Protein AF-A0AAV2LRF2-F1 (afdb_monomer_lite)

Foldseek 3Di:
DVVVVVLVCCLVCCVVPPCLPDAAAQDLVCVVLLVCLVVCHSVSVVHFYWYDDPPDIDTPVPRDDDPPDD

Sequence (70 aa):
MIVCVIVLWIVVMSMLHHLENVVFDCGCGIRWIQLWQQRGEAGLHTQQLYCKNGASEIPLHNMYINNCGV

Radius of gyration: 12.16 Å; chains: 1; bounding box: 23×29×30 Å

Organism: Knipowitschia caucasica (NCBI:txid637954)

pLDDT: mean 70.95, std 10.32, range [45.78, 86.06]

Structure (mmCIF, N/CA/C/O backbone):
data_AF-A0AAV2LRF2-F1
#
_entry.id   AF-A0AAV2LRF2-F1
#
loop_
_atom_site.group_PDB
_atom_site.id
_atom_site.type_symbol
_atom_site.label_atom_id
_atom_site.label_alt_id
_atom_site.label_comp_id
_atom_site.label_asym_id
_atom_site.label_entity_id
_atom_site.label_seq_id
_atom_site.pdbx_PDB_ins_code
_atom_site.Cartn_x
_atom_site.Cartn_y
_atom_site.Cartn_z
_atom_site.occupancy
_atom_site.B_iso_or_equiv
_atom_site.auth_seq_id
_atom_site.auth_comp_id
_atom_site.auth_asym_id
_atom_site.auth_atom_id
_atom_site.pdbx_PDB_model_num
ATOM 1 N N . MET A 1 1 ? -1.194 -13.912 13.479 1.00 47.84 1 MET A N 1
ATOM 2 C CA . MET A 1 1 ? -0.513 -13.222 14.601 1.00 47.84 1 MET A CA 1
ATOM 3 C C . MET A 1 1 ? 0.315 -12.025 14.128 1.00 47.84 1 MET A C 1
ATOM 5 O O . MET A 1 1 ? 0.012 -10.935 14.577 1.00 47.84 1 MET A O 1
ATOM 9 N N . ILE A 1 2 ? 1.257 -12.160 13.182 1.00 50.88 2 ILE A N 1
ATOM 10 C CA . ILE A 1 2 ? 2.088 -11.039 12.659 1.00 50.88 2 ILE A CA 1
ATOM 11 C C . ILE A 1 2 ? 1.265 -9.908 12.007 1.00 50.88 2 ILE A C 1
ATOM 13 O O . ILE A 1 2 ? 1.516 -8.735 12.257 1.00 50.88 2 ILE A O 1
ATOM 17 N N . VAL A 1 3 ? 0.225 -10.270 11.250 1.00 51.53 3 VAL A N 1
ATOM 18 C CA . VAL A 1 3 ? -0.772 -9.355 10.660 1.00 51.53 3 VAL A CA 1
ATOM 19 C C . VAL A 1 3 ? -1.349 -8.385 11.698 1.00 51.53 3 VAL A C 1
ATOM 21 O O . VAL A 1 3 ? -1.286 -7.179 11.500 1.00 51.53 3 VAL A O 1
ATOM 24 N N . CYS A 1 4 ? -1.829 -8.890 12.838 1.00 55.53 4 CYS A N 1
ATOM 25 C CA . CYS A 1 4 ? -2.385 -8.044 13.894 1.00 55.53 4 CYS A CA 1
ATOM 26 C C . CYS A 1 4 ? -1.349 -7.094 14.493 1.00 55.53 4 CYS A C 1
ATOM 28 O O . CYS A 1 4 ? -1.725 -5.995 14.858 1.00 55.53 4 CYS A O 1
ATOM 30 N N . VAL A 1 5 ? -0.071 -7.479 14.578 1.00 61.50 5 VAL A N 1
ATOM 31 C CA . VAL A 1 5 ? 0.985 -6.609 15.127 1.00 61.50 5 VAL A CA 1
ATOM 32 C C . VAL A 1 5 ? 1.284 -5.452 14.174 1.00 61.50 5 VAL A C 1
ATOM 34 O O . VAL A 1 5 ? 1.413 -4.322 14.628 1.00 61.50 5 VAL A O 1
ATOM 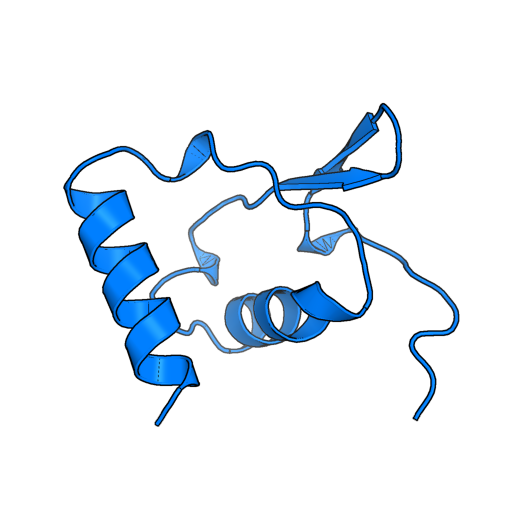37 N N . ILE A 1 6 ? 1.312 -5.714 12.862 1.00 66.25 6 ILE A N 1
ATOM 38 C CA . ILE A 1 6 ? 1.484 -4.684 11.827 1.00 66.25 6 ILE A CA 1
ATOM 39 C C . ILE A 1 6 ? 0.266 -3.754 11.782 1.00 66.25 6 ILE A C 1
ATOM 41 O O . ILE A 1 6 ? 0.444 -2.542 11.745 1.00 66.25 6 ILE A O 1
ATOM 45 N N . VAL A 1 7 ? -0.958 -4.297 11.858 1.00 67.62 7 VAL A N 1
ATOM 46 C CA . VAL A 1 7 ? -2.185 -3.491 12.005 1.00 67.62 7 VAL A CA 1
ATOM 47 C C . VAL A 1 7 ? -2.107 -2.626 13.253 1.00 67.62 7 VAL A C 1
ATOM 49 O O . VAL A 1 7 ? -2.375 -1.438 13.172 1.00 67.62 7 VAL A O 1
ATOM 52 N N . LEU A 1 8 ? -1.753 -3.200 14.407 1.00 69.00 8 LEU A N 1
ATOM 53 C CA . LEU A 1 8 ? -1.715 -2.468 15.670 1.00 69.00 8 LEU A CA 1
ATOM 54 C C . LEU A 1 8 ? -0.674 -1.354 15.615 1.00 69.00 8 LEU A C 1
ATOM 56 O O . LEU A 1 8 ? -0.957 -0.249 16.046 1.00 69.00 8 LEU A O 1
ATOM 60 N N . TRP A 1 9 ? 0.503 -1.620 15.046 1.00 70.06 9 TRP A N 1
ATOM 61 C CA . TRP A 1 9 ? 1.525 -0.604 14.815 1.00 70.06 9 TRP A CA 1
ATOM 62 C C . TRP A 1 9 ? 1.050 0.482 13.858 1.00 70.06 9 TRP A C 1
ATOM 64 O O . TRP A 1 9 ? 1.249 1.649 14.155 1.00 70.06 9 TRP A O 1
ATOM 74 N N . ILE A 1 10 ? 0.383 0.120 12.760 1.00 69.88 10 ILE A N 1
ATOM 75 C CA . ILE A 1 10 ? -0.209 1.074 11.818 1.00 69.88 10 ILE A CA 1
ATOM 76 C C . ILE A 1 10 ? -1.281 1.923 12.504 1.00 6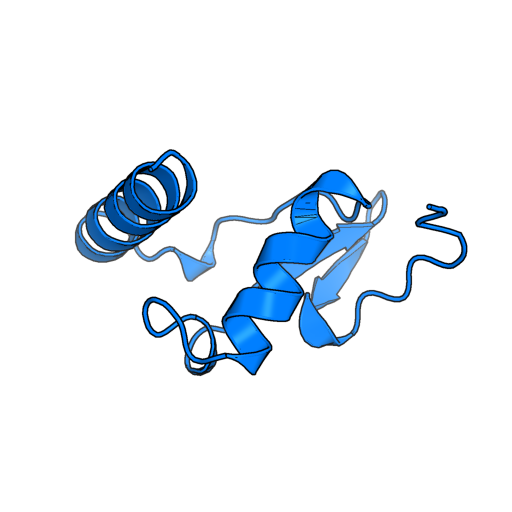9.88 10 ILE A C 1
ATOM 78 O O . ILE A 1 10 ? -1.233 3.134 12.381 1.00 69.88 10 ILE A O 1
ATOM 82 N N . VAL A 1 11 ? -2.204 1.326 13.258 1.00 68.12 11 VAL A N 1
ATOM 83 C CA . VAL A 1 11 ? -3.307 2.029 13.936 1.00 68.12 11 VAL A CA 1
ATOM 84 C C . VAL A 1 11 ? -2.786 2.911 15.078 1.00 68.12 11 VAL A C 1
ATOM 86 O O . VAL A 1 11 ? -3.250 4.036 15.263 1.00 68.12 11 VAL A O 1
ATOM 89 N N . VAL A 1 12 ? -1.792 2.432 15.829 1.00 72.50 12 VAL A N 1
ATOM 90 C CA . VAL A 1 12 ? -1.139 3.191 16.905 1.00 72.50 12 VAL A CA 1
ATOM 91 C C . VAL A 1 12 ? -0.274 4.313 16.328 1.00 72.50 12 VAL A C 1
ATOM 93 O O . VAL A 1 12 ? -0.354 5.434 16.822 1.00 72.50 12 VAL A O 1
ATOM 96 N N . MET A 1 13 ? 0.495 4.064 15.260 1.00 65.00 13 MET A N 1
ATOM 97 C CA . MET A 1 13 ? 1.246 5.111 14.560 1.00 65.00 13 MET A CA 1
ATOM 98 C C . MET A 1 13 ? 0.312 6.108 13.889 1.00 65.00 13 MET A C 1
ATOM 100 O O . MET A 1 13 ? 0.572 7.286 14.034 1.00 65.00 13 MET A O 1
ATOM 104 N N . SER A 1 14 ? -0.784 5.690 13.248 1.00 60.88 14 SER A N 1
ATOM 105 C CA . SER A 1 14 ? -1.760 6.599 12.631 1.00 60.88 14 SER A CA 1
ATOM 106 C C . SER A 1 14 ? -2.455 7.485 13.661 1.00 60.88 14 SER A C 1
ATOM 108 O O . SER A 1 14 ? -2.728 8.646 13.377 1.00 60.88 14 SER A O 1
ATOM 110 N N . MET A 1 15 ? -2.732 6.950 14.860 1.00 61.56 15 MET A N 1
ATOM 111 C CA . MET A 1 15 ? -3.265 7.729 15.982 1.00 61.56 15 MET A CA 1
ATOM 112 C C . MET A 1 15 ? -2.238 8.712 16.555 1.00 61.56 15 MET A C 1
ATOM 114 O O . MET A 1 15 ? -2.628 9.780 17.017 1.00 61.56 15 MET A O 1
ATOM 118 N N . LEU A 1 16 ? -0.945 8.369 16.545 1.00 62.72 16 LEU A N 1
ATOM 119 C CA . LEU A 1 16 ? 0.118 9.261 17.021 1.00 62.72 16 LEU A CA 1
ATOM 120 C C . LEU A 1 16 ? 0.600 10.262 15.958 1.00 62.72 16 LEU A C 1
ATOM 122 O O . LEU A 1 16 ? 1.053 11.342 16.315 1.00 62.72 16 LEU A O 1
ATOM 126 N N . HIS A 1 17 ? 0.542 9.908 14.677 1.00 54.56 17 HIS A N 1
ATOM 127 C CA . HIS A 1 17 ? 1.106 10.621 13.535 1.00 54.56 17 HIS A CA 1
ATOM 128 C C . HIS A 1 17 ? 0.316 10.201 12.285 1.00 54.56 17 HIS A C 1
ATOM 130 O O . HIS A 1 17 ? 0.396 9.053 11.854 1.00 54.56 17 HIS A O 1
ATOM 136 N N . HIS A 1 18 ? -0.455 11.125 11.709 1.00 56.03 18 HIS A N 1
ATOM 137 C CA . HIS A 1 18 ? -1.242 10.929 10.486 1.00 56.03 18 HIS A CA 1
ATOM 138 C C . HIS A 1 18 ? -0.499 10.041 9.462 1.00 56.03 18 HIS A C 1
ATOM 140 O O . HIS A 1 18 ? 0.536 10.432 8.919 1.00 56.03 18 HIS A O 1
ATOM 146 N N . LEU A 1 19 ? -1.010 8.827 9.210 1.00 55.94 19 LEU A N 1
ATOM 147 C CA . LEU A 1 19 ? -0.350 7.827 8.354 1.00 55.94 19 LEU A CA 1
ATOM 148 C C . LEU A 1 19 ? -0.337 8.213 6.866 1.00 55.94 19 LEU A C 1
ATOM 150 O O . LEU A 1 19 ? 0.266 7.520 6.049 1.00 55.94 19 LEU A O 1
ATOM 154 N N . GLU A 1 20 ? -0.994 9.323 6.527 1.00 54.44 20 GLU A N 1
ATOM 155 C CA . GLU A 1 20 ? -1.122 9.872 5.176 1.00 54.44 20 GLU A CA 1
ATOM 156 C C . GLU A 1 20 ? 0.231 10.114 4.493 1.00 54.44 20 GLU A C 1
ATOM 158 O O . GLU A 1 20 ? 0.302 10.120 3.270 1.00 54.44 20 GLU A O 1
ATOM 163 N N . ASN A 1 21 ? 1.314 10.260 5.263 1.00 55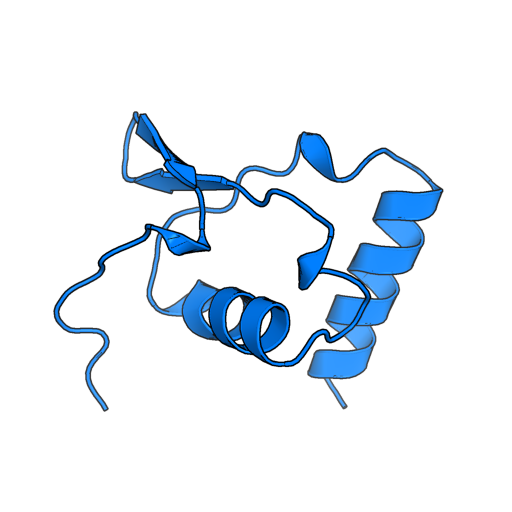.88 21 ASN A N 1
ATOM 164 C CA . ASN A 1 21 ? 2.639 10.563 4.727 1.00 55.88 21 ASN A CA 1
ATOM 165 C C . ASN A 1 21 ? 3.576 9.340 4.616 1.00 55.88 21 ASN A C 1
ATOM 167 O O . ASN A 1 21 ? 4.765 9.504 4.331 1.00 55.88 21 ASN A O 1
ATOM 171 N N . VAL A 1 22 ? 3.087 8.119 4.871 1.00 65.94 22 VAL A N 1
ATOM 172 C CA . VAL A 1 22 ? 3.884 6.891 4.712 1.00 65.94 22 VAL A CA 1
ATOM 173 C C . VAL A 1 22 ? 3.729 6.374 3.285 1.00 65.94 22 VAL A C 1
ATOM 175 O O . VAL A 1 22 ? 2.754 5.707 2.944 1.00 65.94 22 VAL A O 1
ATOM 178 N N . VAL A 1 23 ? 4.713 6.684 2.443 1.00 70.81 23 VAL A N 1
ATOM 179 C CA . VAL A 1 23 ? 4.782 6.189 1.066 1.00 70.81 23 VAL A CA 1
ATOM 180 C C . VAL A 1 23 ? 5.521 4.852 1.070 1.00 70.81 23 VAL A C 1
ATOM 182 O O . VAL A 1 23 ? 6.707 4.790 1.387 1.00 70.81 23 VAL A O 1
ATOM 185 N N . PHE A 1 24 ? 4.816 3.770 0.745 1.00 76.31 24 PHE A N 1
ATOM 186 C CA . PHE A 1 24 ? 5.407 2.431 0.649 1.00 76.31 24 PHE A CA 1
ATOM 187 C C . PHE A 1 24 ? 6.150 2.258 -0.675 1.00 76.31 24 PHE A C 1
ATOM 189 O O . PHE A 1 24 ? 5.796 2.899 -1.648 1.00 76.31 24 PHE A O 1
ATOM 196 N N . ASP A 1 25 ? 7.112 1.349 -0.793 1.00 81.88 25 ASP A N 1
ATOM 197 C CA . ASP A 1 25 ? 7.621 0.973 -2.118 1.00 81.88 25 ASP A CA 1
ATOM 198 C C . ASP A 1 25 ? 6.641 0.019 -2.818 1.00 81.88 25 ASP A C 1
ATOM 200 O O . ASP A 1 25 ? 6.192 -0.977 -2.240 1.00 81.88 25 ASP A O 1
ATOM 204 N N . CYS A 1 26 ? 6.289 0.314 -4.073 1.00 83.94 26 CYS A N 1
ATOM 205 C CA . CYS A 1 26 ? 5.439 -0.561 -4.871 1.00 83.94 26 CYS A CA 1
ATOM 206 C C . CYS A 1 26 ? 6.180 -1.881 -5.149 1.00 83.94 26 CYS A C 1
ATOM 208 O O . CYS A 1 26 ? 7.136 -1.916 -5.918 1.00 83.94 26 CYS A O 1
ATOM 210 N N . GLY A 1 27 ? 5.718 -2.990 -4.565 1.00 80.25 27 GLY A N 1
ATOM 211 C CA . GLY A 1 27 ? 6.304 -4.322 -4.752 1.00 80.25 27 GLY A CA 1
ATOM 212 C C . GLY A 1 27 ? 5.360 -5.468 -4.373 1.00 80.25 27 GLY A C 1
ATOM 213 O O . GLY A 1 27 ? 4.379 -5.278 -3.661 1.00 80.25 27 GLY A O 1
ATOM 214 N N . CYS A 1 28 ? 5.662 -6.705 -4.770 1.00 80.50 28 CYS A N 1
ATOM 215 C CA . CYS A 1 28 ? 4.847 -7.864 -4.363 1.00 80.50 28 CYS A CA 1
ATOM 216 C C . CYS A 1 28 ? 4.762 -8.041 -2.837 1.00 80.50 28 CYS A C 1
ATOM 218 O O . CYS A 1 28 ? 3.769 -8.556 -2.324 1.00 80.50 28 CYS A O 1
ATOM 220 N N . GLY A 1 29 ? 5.757 -7.531 -2.103 1.00 77.12 29 GLY A N 1
ATOM 221 C CA . GLY A 1 29 ? 5.791 -7.529 -0.643 1.00 77.12 29 GLY A CA 1
ATOM 222 C C . GLY A 1 29 ? 4.712 -6.679 0.032 1.00 77.12 29 GLY A C 1
ATOM 223 O O . GLY A 1 29 ? 4.468 -6.893 1.211 1.00 77.12 29 GLY A O 1
ATOM 224 N N . ILE A 1 30 ? 4.037 -5.767 -0.681 1.00 78.88 30 ILE A N 1
ATOM 225 C CA . ILE A 1 30 ? 2.950 -4.926 -0.140 1.00 78.88 30 ILE A CA 1
ATOM 226 C C . ILE A 1 30 ? 1.560 -5.314 -0.672 1.00 78.88 30 ILE A C 1
ATOM 228 O O . ILE A 1 30 ? 0.563 -4.663 -0.363 1.00 78.88 30 ILE A O 1
ATOM 232 N N . ARG A 1 31 ? 1.455 -6.416 -1.432 1.00 80.44 31 ARG A N 1
ATOM 233 C CA . ARG A 1 31 ? 0.180 -6.909 -1.990 1.00 80.44 31 ARG A CA 1
ATOM 234 C C . ARG A 1 31 ? -0.856 -7.228 -0.907 1.00 80.44 31 ARG A C 1
ATOM 236 O O . ARG A 1 31 ? -2.053 -7.058 -1.127 1.00 80.44 31 ARG A O 1
ATOM 243 N N . TRP A 1 32 ? -0.413 -7.658 0.274 1.00 78.62 32 TRP A N 1
ATOM 244 C CA . TRP A 1 32 ? -1.296 -7.917 1.416 1.00 78.62 32 TRP A CA 1
ATOM 245 C C . TRP A 1 32 ? -2.025 -6.653 1.896 1.00 78.62 32 TRP A C 1
ATOM 247 O O . TRP A 1 32 ? -3.169 -6.760 2.328 1.00 78.62 32 TRP A O 1
ATOM 257 N N . ILE A 1 33 ? -1.431 -5.465 1.738 1.00 78.38 33 ILE A N 1
ATOM 258 C CA . ILE A 1 33 ? -2.071 -4.189 2.090 1.00 78.38 33 ILE A CA 1
ATOM 259 C C . ILE A 1 33 ? -3.253 -3.915 1.152 1.00 78.38 33 ILE A C 1
ATOM 261 O O . ILE A 1 33 ? -4.336 -3.548 1.604 1.00 78.38 33 ILE A O 1
ATOM 265 N N . GLN A 1 34 ? -3.092 -4.181 -0.149 1.00 77.88 34 GLN A N 1
ATOM 266 C CA . GLN A 1 34 ? -4.180 -4.063 -1.126 1.00 77.88 34 GLN A CA 1
ATOM 267 C C . GLN A 1 34 ? -5.332 -5.034 -0.808 1.00 77.88 34 GLN A C 1
ATOM 269 O O . GLN A 1 34 ? -6.502 -4.671 -0.923 1.00 77.88 34 GLN A O 1
ATOM 274 N N . LEU A 1 35 ? -5.017 -6.253 -0.349 1.00 80.06 35 LEU A N 1
ATOM 275 C CA . LEU A 1 35 ? -6.027 -7.221 0.097 1.00 80.06 35 LEU A CA 1
ATOM 276 C C . LEU A 1 35 ? -6.760 -6.755 1.360 1.00 80.06 35 LEU A C 1
ATOM 278 O O . LEU A 1 35 ? -7.955 -6.997 1.502 1.00 80.06 35 LEU A O 1
ATOM 282 N N . TRP A 1 36 ? -6.071 -6.088 2.280 1.00 80.06 36 TRP A N 1
ATOM 283 C CA . TRP A 1 36 ? -6.685 -5.545 3.490 1.00 80.06 36 TRP A CA 1
ATOM 284 C C . TRP A 1 36 ? -7.569 -4.339 3.209 1.00 80.06 36 TRP A C 1
ATOM 286 O O . TRP A 1 36 ? -8.650 -4.252 3.789 1.00 80.06 36 TRP A O 1
ATOM 296 N N . GLN A 1 37 ? -7.178 -3.476 2.265 1.00 77.81 37 GLN A N 1
ATOM 297 C CA . GLN A 1 37 ? -8.065 -2.433 1.747 1.00 77.81 37 GLN A CA 1
ATOM 298 C C . GLN A 1 37 ? -9.360 -3.035 1.192 1.00 77.81 37 GLN A C 1
ATOM 300 O O . GLN A 1 37 ? -10.438 -2.538 1.497 1.00 77.81 37 GLN A O 1
ATOM 305 N N . GLN A 1 38 ? -9.282 -4.141 0.442 1.00 77.62 38 GLN A N 1
ATOM 306 C CA . GLN A 1 38 ? -10.476 -4.830 -0.065 1.00 77.62 38 GLN A CA 1
ATOM 307 C C . GLN A 1 38 ? -11.328 -5.470 1.039 1.00 77.62 38 GLN A C 1
ATOM 309 O O . GLN A 1 38 ? -12.547 -5.531 0.910 1.00 77.62 38 GLN A O 1
ATOM 314 N N . ARG A 1 39 ? -10.706 -5.958 2.118 1.00 80.62 39 ARG A N 1
ATOM 315 C CA . ARG A 1 39 ? -11.402 -6.608 3.242 1.00 80.62 39 ARG A CA 1
ATOM 316 C C . ARG A 1 39 ? -11.912 -5.631 4.301 1.00 80.62 39 ARG A C 1
ATOM 318 O O . ARG A 1 39 ? -12.605 -6.055 5.217 1.00 80.62 39 ARG A O 1
ATOM 325 N N . GLY A 1 40 ? -11.579 -4.347 4.190 1.00 76.00 40 GLY A N 1
ATOM 326 C CA . GLY A 1 40 ? -11.949 -3.343 5.185 1.00 76.00 40 GLY A CA 1
ATOM 327 C C . GLY A 1 40 ? -11.205 -3.478 6.517 1.00 76.00 40 GLY A C 1
ATOM 328 O O . GLY A 1 40 ? -11.621 -2.875 7.504 1.00 76.00 40 GLY A O 1
ATOM 329 N N . GLU A 1 41 ? -10.100 -4.224 6.549 1.00 72.38 41 GLU A N 1
ATOM 330 C CA . GLU A 1 41 ? -9.284 -4.434 7.748 1.00 72.38 41 GLU A CA 1
ATOM 331 C C . GLU A 1 41 ? -8.680 -3.104 8.227 1.00 72.38 41 GLU A C 1
ATOM 333 O O . GLU A 1 41 ? -8.265 -2.276 7.415 1.00 72.38 41 GLU A O 1
ATOM 338 N N . ALA A 1 42 ? -8.632 -2.887 9.546 1.00 68.62 42 ALA A N 1
ATOM 339 C CA . ALA A 1 42 ? -8.017 -1.713 10.187 1.00 68.62 42 ALA A CA 1
ATOM 340 C C . ALA A 1 42 ? -8.514 -0.325 9.720 1.00 68.62 42 ALA A C 1
ATOM 342 O O . ALA A 1 42 ? -7.839 0.677 9.952 1.00 68.62 42 ALA A O 1
ATOM 343 N N . GLY A 1 43 ? -9.650 -0.243 9.018 1.00 68.38 43 GLY A N 1
ATOM 344 C CA . GLY A 1 43 ? -10.069 1.003 8.369 1.00 68.38 43 GLY A CA 1
ATOM 345 C C . GLY A 1 43 ? -9.159 1.425 7.205 1.00 68.38 43 GLY A C 1
ATOM 346 O O . GLY A 1 43 ? -9.225 2.563 6.761 1.00 68.38 43 GLY A O 1
ATOM 347 N N . LEU A 1 44 ? -8.321 0.532 6.663 1.00 70.50 44 LEU A N 1
ATOM 348 C CA . LEU A 1 44 ? -7.461 0.837 5.508 1.00 70.50 44 LEU A CA 1
ATOM 349 C C . LEU A 1 44 ? -8.272 1.187 4.256 1.00 70.50 44 LEU A C 1
ATOM 351 O O . LEU A 1 44 ? -7.794 1.926 3.403 1.00 7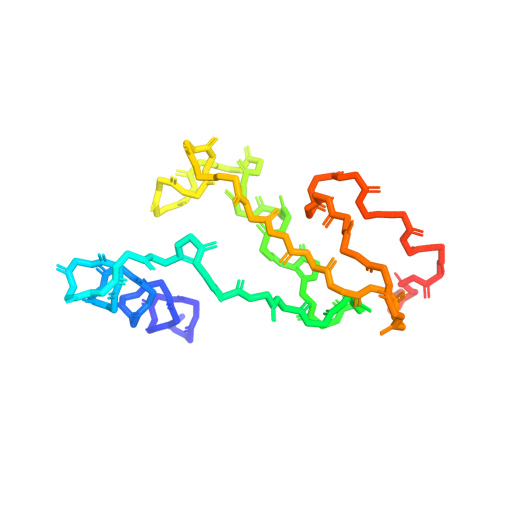0.50 44 LEU A O 1
ATOM 355 N N . HIS A 1 45 ? -9.506 0.687 4.150 1.00 71.75 45 HIS A N 1
ATOM 356 C CA . HIS A 1 45 ? -10.426 1.029 3.065 1.00 71.75 45 HIS A CA 1
ATOM 357 C C . HIS A 1 45 ? -10.851 2.507 3.068 1.00 71.75 45 HIS A C 1
ATOM 359 O O . HIS A 1 45 ? -11.196 3.032 2.013 1.00 71.75 45 HIS A O 1
ATOM 365 N N . THR A 1 46 ? -10.823 3.183 4.224 1.00 73.19 46 THR A N 1
ATOM 366 C CA . THR A 1 46 ? -11.107 4.625 4.324 1.00 73.19 46 THR A CA 1
ATOM 367 C C . THR A 1 46 ? -9.855 5.479 4.150 1.00 73.19 46 THR A C 1
ATOM 369 O O . THR A 1 46 ? -9.954 6.701 4.142 1.00 73.19 46 THR A O 1
ATOM 372 N N . GLN A 1 47 ? -8.677 4.859 4.038 1.00 72.12 47 GLN A N 1
ATOM 373 C CA . GLN A 1 47 ? -7.393 5.543 3.940 1.00 72.12 47 GLN A CA 1
ATOM 374 C C . GLN A 1 47 ? -6.850 5.452 2.511 1.00 72.12 47 GLN A C 1
ATOM 376 O O . GLN A 1 47 ? -6.781 4.374 1.911 1.00 72.12 47 GLN A O 1
ATOM 381 N N . GLN A 1 48 ? -6.428 6.591 1.962 1.00 73.19 48 GLN A N 1
ATOM 382 C CA . GLN A 1 48 ? -5.723 6.638 0.683 1.00 73.19 48 GLN A CA 1
ATOM 383 C C . GLN A 1 48 ? -4.238 6.359 0.907 1.00 73.19 48 GLN A C 1
ATOM 385 O O . GLN A 1 48 ? -3.470 7.236 1.283 1.00 73.19 48 GLN A O 1
ATOM 390 N N . LEU A 1 49 ? -3.850 5.107 0.683 1.00 77.12 49 LEU A N 1
ATOM 391 C CA . LEU A 1 49 ? -2.457 4.673 0.726 1.00 77.12 49 LEU A CA 1
ATOM 392 C C . LEU A 1 49 ? -1.801 4.873 -0.636 1.00 77.12 49 LEU A C 1
ATOM 394 O O . LEU A 1 49 ? -2.399 4.570 -1.676 1.00 77.12 49 LEU A O 1
ATOM 398 N N . TYR A 1 50 ? -0.542 5.290 -0.611 1.00 81.56 50 TYR A N 1
ATOM 399 C CA . TYR A 1 50 ? 0.286 5.476 -1.793 1.00 81.56 50 TYR A CA 1
ATOM 400 C C . TYR A 1 50 ? 1.478 4.532 -1.743 1.00 81.56 50 TYR A C 1
ATOM 402 O O . TYR A 1 50 ? 2.014 4.226 -0.674 1.00 81.56 50 TYR A O 1
ATOM 410 N N . CYS A 1 51 ? 1.894 4.067 -2.914 1.00 84.50 51 CYS A N 1
ATOM 411 C CA . CYS A 1 51 ? 3.185 3.433 -3.069 1.00 84.50 51 CYS A CA 1
ATOM 412 C C . CYS A 1 51 ? 4.013 4.137 -4.142 1.00 84.50 51 CYS A C 1
ATOM 414 O O . CYS A 1 51 ? 3.482 4.743 -5.071 1.00 84.50 51 CYS A O 1
ATOM 416 N N . LYS A 1 52 ? 5.329 4.048 -4.021 1.00 86.06 52 LYS A N 1
ATOM 417 C CA . LYS A 1 52 ? 6.313 4.606 -4.928 1.00 86.06 52 LYS A CA 1
ATOM 418 C C . LYS A 1 52 ? 6.778 3.528 -5.895 1.00 86.06 52 LYS A C 1
ATOM 420 O O . LYS A 1 52 ? 7.333 2.512 -5.490 1.00 86.06 52 LYS A O 1
ATOM 425 N N . ASN A 1 53 ? 6.561 3.742 -7.184 1.00 81.56 53 ASN A N 1
ATOM 426 C CA . ASN A 1 53 ? 7.105 2.913 -8.250 1.00 81.56 53 ASN A CA 1
ATOM 427 C C . ASN A 1 53 ? 8.301 3.647 -8.870 1.00 81.56 53 ASN A C 1
ATOM 429 O O . ASN A 1 53 ? 8.150 4.460 -9.786 1.00 81.56 53 ASN A O 1
ATOM 433 N N . GLY A 1 54 ? 9.493 3.431 -8.312 1.00 79.56 54 GLY A N 1
ATOM 434 C CA . GLY A 1 54 ? 10.699 4.157 -8.709 1.00 79.56 54 GLY A CA 1
ATOM 435 C C . GLY A 1 54 ? 10.676 5.611 -8.235 1.00 79.56 54 GLY A C 1
ATOM 436 O O . GLY A 1 54 ? 10.985 5.885 -7.081 1.00 79.56 54 GLY A O 1
ATOM 437 N N . ALA A 1 55 ? 10.331 6.549 -9.121 1.00 77.00 55 ALA A N 1
ATOM 438 C CA . 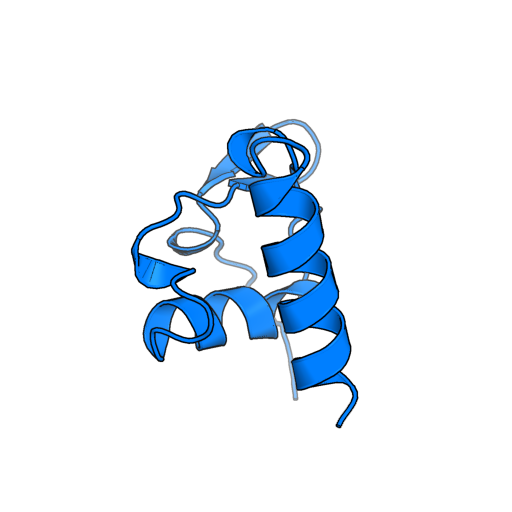ALA A 1 55 ? 10.271 7.986 -8.817 1.00 77.00 55 ALA A CA 1
ATOM 439 C C . ALA A 1 55 ? 8.839 8.544 -8.729 1.00 77.00 55 ALA A C 1
ATOM 441 O O . ALA A 1 55 ? 8.665 9.691 -8.328 1.00 77.00 55 ALA A O 1
ATOM 442 N N . SER A 1 56 ? 7.827 7.753 -9.095 1.00 81.06 56 SER A N 1
ATOM 443 C CA . SER A 1 56 ? 6.430 8.192 -9.134 1.00 81.06 56 SER A CA 1
ATOM 444 C C . SER A 1 56 ? 5.618 7.543 -8.026 1.00 81.06 56 SER A C 1
ATOM 446 O O . SER A 1 56 ? 5.744 6.346 -7.780 1.00 81.06 56 SER A O 1
ATOM 448 N N . GLU A 1 57 ? 4.756 8.327 -7.392 1.00 85.75 57 GLU A N 1
ATOM 449 C CA . GLU A 1 57 ? 3.804 7.848 -6.396 1.00 85.75 57 GLU A CA 1
ATOM 450 C C . GLU A 1 57 ? 2.482 7.520 -7.085 1.00 85.75 57 GLU A C 1
ATOM 452 O O . GLU A 1 57 ? 1.950 8.315 -7.861 1.00 85.75 57 GLU A O 1
ATOM 457 N N . ILE A 1 58 ? 1.967 6.325 -6.829 1.00 85.44 58 ILE A N 1
ATOM 458 C CA . ILE A 1 58 ? 0.688 5.855 -7.345 1.00 85.44 58 ILE A CA 1
ATOM 459 C C . ILE A 1 58 ? -0.171 5.348 -6.184 1.00 85.44 58 ILE A C 1
ATOM 461 O O . ILE A 1 58 ? 0.357 4.799 -5.214 1.00 85.44 58 ILE A O 1
ATOM 465 N N . PRO A 1 59 ? -1.500 5.510 -6.252 1.00 83.12 59 PRO A N 1
ATOM 466 C CA . PRO A 1 59 ? -2.382 4.961 -5.235 1.00 83.12 59 PRO A CA 1
ATOM 467 C C . PRO A 1 59 ? -2.266 3.436 -5.206 1.00 83.12 59 PRO A C 1
ATOM 469 O O . PRO A 1 59 ? -2.277 2.779 -6.249 1.00 83.12 59 PRO A O 1
ATOM 472 N N . LEU A 1 60 ? -2.203 2.873 -4.000 1.00 79.50 60 LEU A N 1
ATOM 473 C CA . LEU A 1 60 ? -1.974 1.448 -3.760 1.00 79.50 60 LEU A CA 1
ATOM 474 C C . LEU A 1 60 ? -3.011 0.555 -4.459 1.00 79.50 60 LEU A C 1
ATOM 476 O O . LEU A 1 60 ? -2.680 -0.498 -4.995 1.00 79.50 60 LEU A O 1
ATOM 480 N N . HIS A 1 61 ? -4.272 0.992 -4.503 1.00 77.81 61 HIS A N 1
ATOM 481 C CA . HIS A 1 61 ? -5.337 0.284 -5.217 1.00 77.81 61 HIS A CA 1
ATOM 482 C C . HIS A 1 61 ? -5.065 0.168 -6.727 1.00 77.81 61 HIS A C 1
ATOM 484 O O . HIS A 1 61 ? -5.453 -0.819 -7.349 1.00 77.81 61 HIS A O 1
ATOM 490 N N . ASN A 1 62 ? -4.375 1.158 -7.298 1.00 78.06 62 ASN A N 1
ATOM 491 C CA . ASN A 1 62 ? -4.080 1.271 -8.725 1.00 78.06 62 ASN A CA 1
ATOM 492 C C . ASN A 1 62 ? -2.691 0.720 -9.093 1.00 78.06 62 ASN A C 1
ATOM 494 O O . ASN A 1 62 ? -2.235 0.837 -10.229 1.00 78.06 62 ASN A O 1
ATOM 498 N N . MET A 1 63 ? -2.007 0.120 -8.123 1.00 78.19 63 MET A N 1
ATOM 499 C CA . MET A 1 63 ? -0.742 -0.560 -8.318 1.00 78.19 63 MET A CA 1
ATOM 500 C C . MET A 1 63 ? -0.948 -1.837 -9.145 1.00 78.19 63 MET A C 1
ATOM 502 O O . MET A 1 63 ? -1.511 -2.829 -8.676 1.00 78.19 63 MET A O 1
ATOM 506 N N . TYR A 1 64 ? -0.442 -1.821 -10.377 1.00 69.25 64 TYR A N 1
ATOM 507 C CA . TYR A 1 64 ? -0.431 -2.965 -11.288 1.00 69.25 64 TYR A CA 1
ATOM 508 C C . TYR A 1 64 ? 0.985 -3.538 -11.396 1.00 69.25 64 TYR A C 1
ATOM 510 O O . TYR A 1 64 ? 1.732 -3.222 -12.320 1.00 69.25 64 TYR A O 1
ATOM 518 N N . ILE A 1 65 ? 1.370 -4.393 -10.444 1.00 68.62 65 ILE A N 1
ATOM 519 C CA . ILE A 1 65 ? 2.561 -5.234 -10.617 1.00 68.62 65 ILE A CA 1
ATOM 520 C C . ILE A 1 65 ? 2.137 -6.528 -11.298 1.00 68.62 65 ILE A C 1
ATOM 522 O O . ILE A 1 65 ? 1.568 -7.431 -10.681 1.00 68.62 65 ILE A O 1
ATOM 526 N N . ASN A 1 66 ? 2.415 -6.595 -12.597 1.00 60.88 66 ASN A N 1
ATOM 527 C CA . ASN A 1 66 ? 2.336 -7.832 -13.355 1.00 60.88 66 ASN A CA 1
ATOM 528 C C . ASN A 1 66 ? 3.448 -8.764 -12.859 1.00 60.88 66 ASN A C 1
ATOM 530 O O . ASN A 1 66 ? 4.586 -8.329 -12.697 1.00 60.88 66 ASN A O 1
ATOM 534 N N . ASN A 1 67 ? 3.124 -10.041 -12.645 1.00 55.34 67 ASN A N 1
ATOM 535 C CA . ASN A 1 67 ? 4.067 -11.077 -12.214 1.00 55.34 67 ASN A CA 1
ATOM 536 C C . ASN A 1 67 ? 4.454 -11.088 -10.717 1.00 55.34 67 ASN A C 1
ATOM 538 O O . ASN A 1 67 ? 5.564 -11.486 -10.371 1.00 55.34 67 ASN A O 1
ATOM 542 N N . CYS A 1 68 ? 3.531 -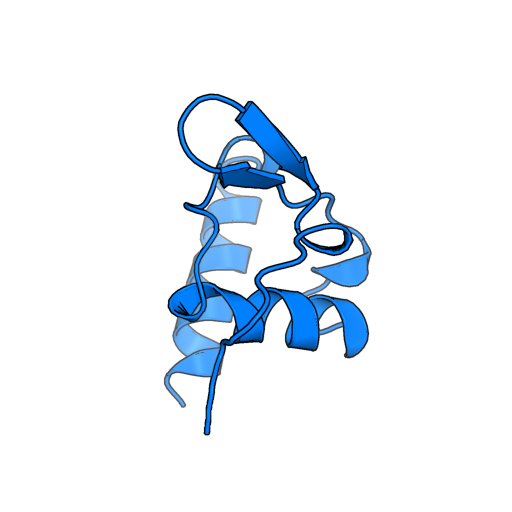10.754 -9.806 1.00 63.94 68 CYS A N 1
ATOM 543 C CA . CYS A 1 68 ? 3.598 -11.297 -8.439 1.00 63.94 68 CYS A CA 1
ATOM 544 C C . CYS A 1 68 ? 3.198 -12.778 -8.473 1.00 63.94 68 CYS A C 1
ATOM 546 O O . CYS A 1 68 ? 2.070 -13.141 -8.143 1.00 63.94 68 CYS A O 1
ATOM 548 N N . GLY A 1 69 ? 4.099 -13.594 -9.017 1.00 55.09 69 GLY A N 1
ATOM 549 C CA . GLY A 1 69 ? 3.930 -15.025 -9.212 1.00 55.09 69 GLY A CA 1
ATOM 550 C C . GLY A 1 69 ? 4.018 -15.800 -7.900 1.00 55.09 69 GLY A C 1
ATOM 551 O O . GLY A 1 69 ? 4.899 -15.522 -7.090 1.00 55.09 69 GLY A O 1
ATOM 552 N N . VAL A 1 70 ? 3.039 -16.702 -7.764 1.00 45.78 70 VAL A N 1
ATOM 553 C CA . VAL A 1 70 ? 2.937 -17.957 -6.989 1.00 45.78 70 VAL A CA 1
ATOM 554 C C . VAL A 1 70 ? 4.069 -18.347 -6.039 1.00 45.78 70 VAL A C 1
ATOM 556 O O . VAL A 1 70 ? 5.232 -18.447 -6.481 1.00 45.78 70 VAL A O 1
#

InterPro domains:
  IPR031635 Growth factor receptor NTRK, leucine rich repeat C-terminal [PF16920] (25-69)

Secondary structure (DSSP, 8-state):
-HHHHHHHHHHHHHHHS-GGG--EE-SGGGHHHHHHHHHTGGGGGGS--EEEETTEEEEGGG---TT---